Protein AF-W9VDK2-F1 (afdb_monomer_lite)

Foldseek 3Di:
DDPPDDQQQCCDPPPQQAHHHPDPLPPPCQAAPSVRRHGHPPARARVVQFLQADSVNAGHDFFCFSAPAPAPQFHTFTGRNPDSHTDDGDGHDFQPDRDPQFTHDPSDGHHDPPCPPNVPPDD

InterPro domains:
  IPR001762 Disintegrin domain [PF00200] (14-89)
  IPR001762 Disintegrin domain [PS50214] (5-94)
  IPR001762 Disintegrin domain [SM00050] (13-92)
  IPR036436 Disintegrin domain superfamily [G3DSA:4.10.70.10] (5-90)
  IPR036436 Disintegrin domain superfamily [SSF57552] (14-90)

Sequence (123 aa):
MTINGKQCGNGIVEGEDCDFGVSESCAGNSCCNPTTCKFNSGAVCDPSNEACCTSTYQLASTGTVCRASTGQCDPADTCSGTNGTCPTDTTAPDGIDCGSGLECASSQCKILTGHKSYHAAQT

Organism: NCBI:txid1182543

Structure (mmCIF, N/CA/C/O backbone):
data_AF-W9VDK2-F1
#
_entry.id   AF-W9VDK2-F1
#
loop_
_atom_site.group_PDB
_atom_site.id
_atom_site.type_symbol
_atom_site.label_atom_id
_atom_site.label_alt_id
_atom_site.label_comp_id
_atom_site.label_asym_id
_atom_site.label_entity_id
_atom_site.label_seq_id
_atom_site.pdbx_PDB_ins_code
_atom_site.Cartn_x
_atom_site.Cartn_y
_atom_site.Cartn_z
_atom_site.occupancy
_atom_site.B_iso_or_equiv
_atom_site.auth_seq_id
_atom_site.auth_comp_id
_atom_site.auth_asym_id
_atom_site.auth_atom_id
_atom_site.pdbx_PDB_model_num
ATOM 1 N N . MET A 1 1 ? -12.243 13.370 -30.601 1.00 43.44 1 MET A N 1
ATOM 2 C CA . MET A 1 1 ? -10.995 12.622 -30.354 1.00 43.44 1 MET A CA 1
ATOM 3 C C . MET A 1 1 ? -11.366 11.420 -29.512 1.00 43.44 1 MET A C 1
ATOM 5 O O . MET A 1 1 ? -12.062 11.577 -28.519 1.00 43.44 1 MET A O 1
ATOM 9 N N . THR A 1 2 ? -11.065 10.232 -30.011 1.00 39.00 2 THR A N 1
ATOM 10 C CA . THR A 1 2 ? -11.475 8.936 -29.466 1.00 39.00 2 THR A CA 1
ATOM 11 C C . THR A 1 2 ? -10.696 8.644 -28.182 1.00 39.00 2 THR A C 1
ATOM 13 O O . THR A 1 2 ? -9.535 8.266 -28.249 1.00 39.00 2 THR A O 1
ATOM 16 N N . ILE A 1 3 ? -11.324 8.803 -27.017 1.00 55.31 3 ILE A N 1
ATOM 17 C CA . ILE A 1 3 ? -10.818 8.315 -25.717 1.00 55.31 3 ILE A CA 1
ATOM 18 C C . ILE A 1 3 ? -11.114 6.812 -25.582 1.00 55.31 3 ILE A C 1
ATOM 20 O O . ILE A 1 3 ? -11.894 6.388 -24.739 1.00 55.31 3 ILE A O 1
ATOM 24 N N . ASN A 1 4 ? -10.582 6.011 -26.508 1.00 57.59 4 ASN A N 1
ATOM 25 C CA . ASN A 1 4 ? -10.783 4.557 -26.563 1.00 57.59 4 ASN A CA 1
ATOM 26 C C . ASN A 1 4 ? -9.469 3.845 -26.925 1.00 57.59 4 ASN A C 1
ATOM 28 O O . ASN A 1 4 ? -9.359 3.189 -27.960 1.00 57.59 4 ASN A O 1
ATOM 32 N N . GLY A 1 5 ? -8.449 4.007 -26.087 1.00 60.28 5 GLY A N 1
ATOM 33 C CA . GLY A 1 5 ? -7.203 3.248 -26.169 1.00 60.28 5 GLY A CA 1
ATOM 34 C C . GLY A 1 5 ? -6.337 3.533 -24.950 1.00 60.28 5 GLY A C 1
ATOM 35 O O . GLY A 1 5 ? -6.269 4.686 -24.545 1.00 60.28 5 GLY A O 1
ATOM 36 N N . LYS A 1 6 ? -5.717 2.496 -24.371 1.00 72.81 6 LYS A N 1
ATOM 37 C CA . LYS A 1 6 ? -4.708 2.638 -23.307 1.00 72.81 6 LYS A CA 1
ATOM 38 C C . LYS A 1 6 ? -3.614 3.589 -23.803 1.00 72.81 6 LYS A C 1
ATOM 40 O O . LYS A 1 6 ? -3.116 3.375 -24.915 1.00 72.81 6 LYS A O 1
ATOM 45 N N . GLN A 1 7 ? -3.312 4.653 -23.061 1.00 81.75 7 GLN A N 1
ATOM 46 C CA . GLN A 1 7 ? -2.369 5.683 -23.506 1.00 81.75 7 GLN A CA 1
ATOM 47 C C . GLN A 1 7 ? -1.081 5.663 -22.688 1.00 81.75 7 GLN A C 1
ATOM 49 O O . GLN A 1 7 ? -0.929 6.472 -21.783 1.00 81.75 7 GLN A O 1
ATOM 54 N N . CYS A 1 8 ? -0.123 4.847 -23.124 1.00 80.62 8 CYS A N 1
ATOM 55 C CA . CYS A 1 8 ? 1.202 4.807 -22.524 1.00 80.62 8 CYS A CA 1
ATOM 56 C C . CYS A 1 8 ? 1.886 6.184 -22.453 1.00 80.62 8 CYS A C 1
ATOM 58 O O . CYS A 1 8 ? 2.038 6.873 -23.472 1.00 80.62 8 CYS A O 1
ATOM 60 N N . GLY A 1 9 ? 2.360 6.544 -21.263 1.00 77.69 9 GLY A N 1
ATOM 61 C CA . GLY A 1 9 ? 3.088 7.775 -20.970 1.00 77.69 9 GLY A CA 1
ATOM 62 C C . GLY A 1 9 ? 2.200 8.913 -20.466 1.00 77.69 9 GLY A C 1
ATOM 63 O O . GLY A 1 9 ? 2.653 10.063 -20.455 1.00 77.69 9 GLY A O 1
ATOM 64 N N . ASN A 1 10 ? 0.956 8.633 -20.063 1.00 79.56 10 ASN A N 1
ATOM 65 C CA . ASN A 1 10 ? 0.050 9.619 -19.462 1.00 79.56 10 ASN A CA 1
ATOM 66 C C . ASN A 1 10 ? 0.067 9.599 -17.919 1.00 79.56 10 ASN A C 1
ATOM 68 O O . ASN A 1 10 ? -0.537 10.478 -17.300 1.00 79.56 10 ASN A O 1
ATOM 72 N N . GLY A 1 11 ? 0.776 8.646 -17.306 1.00 78.19 11 GLY A N 1
ATOM 73 C CA . GLY A 1 11 ? 0.854 8.475 -15.855 1.00 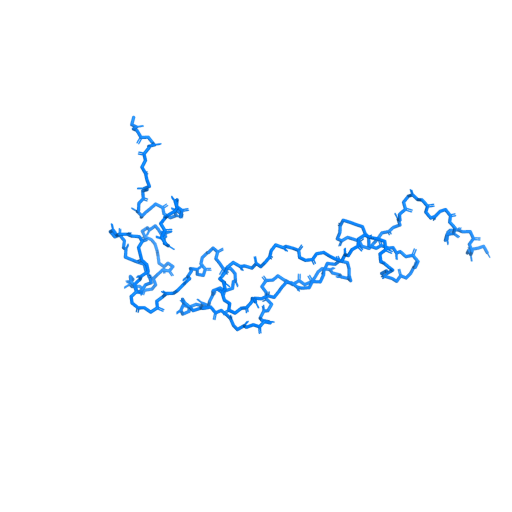78.19 11 GLY A CA 1
ATOM 74 C C . GLY A 1 11 ? -0.308 7.693 -15.238 1.00 78.19 11 GLY A C 1
ATOM 75 O O . GLY A 1 11 ? -0.517 7.787 -14.028 1.00 78.19 11 GLY A O 1
ATOM 76 N N . ILE A 1 12 ? -1.106 6.980 -16.038 1.00 77.69 12 ILE A N 1
ATOM 77 C CA . ILE A 1 12 ? -2.289 6.240 -15.589 1.00 77.69 12 ILE A CA 1
ATOM 78 C C . ILE A 1 12 ? -2.187 4.787 -16.056 1.00 77.69 12 ILE A C 1
ATOM 80 O O . ILE A 1 12 ? -2.201 4.490 -17.244 1.00 77.69 12 ILE A O 1
ATOM 84 N N . VAL A 1 13 ? -2.172 3.845 -15.109 1.00 81.50 13 VAL A N 1
ATOM 85 C CA . VAL A 1 13 ? -2.148 2.412 -15.430 1.00 81.50 13 VAL A CA 1
ATOM 86 C C . VAL A 1 13 ? -3.545 1.936 -15.844 1.00 81.50 13 VAL A C 1
ATOM 88 O O . VAL A 1 13 ? -4.377 1.559 -15.020 1.00 81.50 13 VAL A O 1
ATOM 91 N N . GLU A 1 14 ? -3.808 1.912 -17.150 1.00 83.94 14 GLU A N 1
ATOM 92 C CA . GLU A 1 14 ? -5.105 1.533 -17.743 1.00 83.94 14 GLU A CA 1
ATOM 93 C C . GLU A 1 14 ? -5.121 0.055 -18.189 1.00 83.94 14 GLU A C 1
ATOM 95 O O . GLU A 1 14 ? -5.705 -0.330 -19.205 1.00 83.94 14 GLU A O 1
ATOM 100 N N . GLY A 1 15 ? -4.436 -0.803 -17.427 1.00 80.06 15 GLY A N 1
ATOM 101 C CA . GLY A 1 15 ? -4.166 -2.210 -17.744 1.00 80.06 15 GLY A CA 1
ATOM 102 C C . GLY A 1 15 ? -2.875 -2.431 -18.539 1.00 80.06 15 GLY A C 1
ATOM 103 O O . GLY A 1 15 ? -2.742 -3.453 -19.216 1.00 80.06 15 GLY A O 1
ATOM 104 N N . GLU A 1 16 ? -1.993 -1.444 -18.546 1.00 83.94 16 GLU A N 1
ATOM 105 C CA . GLU A 1 16 ? -0.565 -1.618 -18.806 1.00 83.94 16 GLU A CA 1
ATOM 106 C C . GLU A 1 16 ? 0.116 -2.175 -17.544 1.00 83.94 16 GLU A C 1
ATOM 108 O O . GLU A 1 16 ? -0.544 -2.309 -16.514 1.00 83.94 16 GLU A O 1
ATOM 113 N N . ASP A 1 17 ? 1.399 -2.536 -17.604 1.00 82.44 17 ASP A N 1
ATOM 114 C CA . ASP A 1 17 ? 2.087 -3.028 -16.396 1.00 82.44 17 ASP A CA 1
ATOM 115 C C . ASP A 1 17 ? 2.579 -1.850 -15.540 1.00 82.44 17 ASP A C 1
ATOM 117 O O . ASP A 1 17 ? 2.671 -1.959 -14.324 1.00 82.44 17 ASP A O 1
ATOM 121 N N . CYS A 1 18 ? 2.875 -0.718 -16.182 1.00 79.50 18 CYS A N 1
ATOM 122 C CA . CYS A 1 18 ? 3.321 0.518 -15.556 1.00 79.50 18 CYS A CA 1
ATOM 123 C C . CYS A 1 18 ? 3.065 1.702 -16.492 1.00 79.50 18 CYS A C 1
ATOM 125 O O . CYS A 1 18 ? 3.191 1.545 -17.701 1.00 79.50 18 CYS A O 1
ATOM 127 N N . ASP A 1 19 ? 2.781 2.885 -15.950 1.00 79.12 19 ASP A N 1
ATOM 128 C CA . ASP A 1 19 ? 2.747 4.138 -16.709 1.00 79.12 19 ASP A CA 1
ATOM 129 C C . ASP A 1 19 ? 3.108 5.295 -15.770 1.00 79.12 19 ASP A C 1
ATOM 131 O O . ASP A 1 19 ? 2.331 5.677 -14.899 1.00 79.12 19 ASP A O 1
ATOM 135 N N . PHE A 1 20 ? 4.318 5.832 -15.932 1.00 70.81 20 PHE A N 1
ATOM 136 C CA . PHE A 1 20 ? 4.899 6.851 -15.051 1.00 70.81 20 PHE A CA 1
ATOM 137 C C . PHE A 1 20 ? 4.753 8.284 -15.591 1.00 70.81 20 PHE A C 1
ATOM 139 O O . PHE A 1 20 ? 5.269 9.235 -14.996 1.00 70.81 20 PHE A O 1
ATOM 146 N N . GLY A 1 21 ? 4.077 8.470 -16.727 1.00 67.00 21 GLY A N 1
ATOM 147 C CA . GLY A 1 21 ? 4.084 9.756 -17.416 1.00 67.00 21 GLY A CA 1
ATOM 148 C C . GLY A 1 21 ? 5.481 10.133 -17.939 1.00 67.00 21 GLY A C 1
ATOM 149 O O . GLY A 1 21 ? 6.387 9.305 -18.030 1.00 67.00 21 GLY A O 1
ATOM 150 N N . VAL A 1 22 ? 5.684 11.412 -18.272 1.00 54.75 22 VAL A N 1
ATOM 151 C CA . VAL A 1 22 ? 6.978 11.959 -18.745 1.00 54.75 22 VAL A CA 1
ATOM 152 C C . VAL A 1 22 ? 7.948 12.360 -17.617 1.00 54.75 22 VAL A C 1
ATOM 154 O O . VAL A 1 22 ? 8.911 13.078 -17.884 1.00 54.75 22 VAL A O 1
ATOM 157 N N . SER A 1 23 ? 7.714 11.958 -16.362 1.00 53.38 23 SER A N 1
ATOM 158 C CA . SER A 1 23 ? 8.407 12.531 -15.191 1.00 53.38 23 SER A CA 1
ATOM 159 C C . SER A 1 23 ? 9.178 11.540 -14.309 1.00 53.38 23 SER A C 1
ATOM 161 O O . SER A 1 23 ? 8.889 10.349 -14.253 1.00 53.38 23 SER A O 1
ATOM 163 N N . GLU A 1 24 ? 10.168 12.103 -13.607 1.00 51.50 24 GLU A N 1
ATOM 164 C CA . GLU A 1 24 ? 11.272 11.542 -12.808 1.00 51.50 24 GLU A CA 1
ATOM 165 C C . GLU A 1 24 ? 11.046 10.372 -11.826 1.00 51.50 24 GLU A C 1
ATOM 167 O O . GLU A 1 24 ? 12.033 9.907 -11.250 1.00 51.50 24 GLU A O 1
ATOM 172 N N . SER A 1 25 ? 9.841 9.845 -11.600 1.00 55.5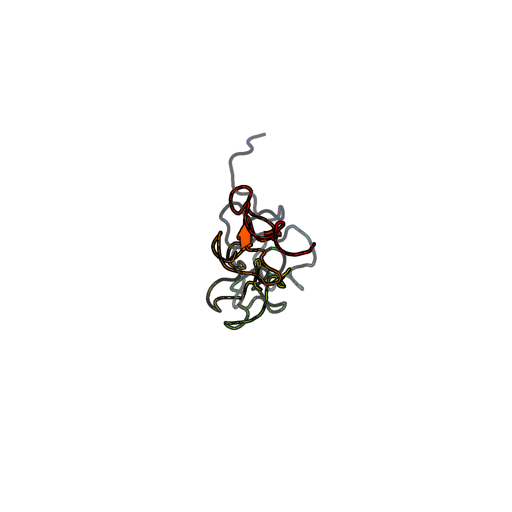9 25 SER A N 1
ATOM 173 C CA . SER A 1 25 ? 9.635 8.726 -10.650 1.00 55.59 25 SER A CA 1
ATOM 174 C C . SER A 1 25 ? 10.309 7.421 -11.103 1.00 55.59 25 SER A C 1
ATOM 176 O O . SER A 1 25 ? 10.546 6.505 -10.311 1.00 55.59 25 SER A O 1
ATOM 178 N N . CYS A 1 26 ? 10.713 7.376 -12.369 1.00 61.91 26 CYS A N 1
ATOM 179 C CA . CYS A 1 26 ? 11.550 6.350 -12.953 1.00 61.91 26 CYS A CA 1
ATOM 180 C C . CYS A 1 26 ? 12.958 6.922 -13.185 1.00 61.91 26 CYS A C 1
ATOM 182 O O . CYS A 1 26 ? 13.210 7.500 -14.244 1.00 61.91 26 CYS A O 1
ATOM 184 N N . ALA A 1 27 ? 13.872 6.804 -12.213 1.00 56.34 27 ALA A N 1
ATOM 185 C CA . ALA A 1 27 ? 15.227 7.355 -12.327 1.00 56.34 27 ALA A CA 1
ATOM 186 C C . ALA A 1 27 ? 15.914 6.838 -13.612 1.00 56.34 27 ALA A C 1
ATOM 188 O O . ALA A 1 27 ? 16.377 5.697 -13.695 1.00 56.34 27 ALA A O 1
ATOM 189 N N . GLY A 1 28 ? 15.914 7.675 -14.653 1.00 58.22 28 GLY A N 1
ATOM 190 C CA . GLY A 1 28 ? 16.542 7.395 -15.940 1.00 58.22 28 GLY A CA 1
ATOM 191 C C . GLY A 1 28 ? 15.913 6.278 -16.777 1.00 58.22 28 GLY A C 1
ATOM 192 O O . GLY A 1 28 ? 16.667 5.598 -17.464 1.00 58.22 28 GLY A O 1
ATOM 193 N N . ASN A 1 29 ? 14.583 6.083 -16.769 1.00 58.97 29 ASN A N 1
ATOM 194 C CA . ASN A 1 29 ? 13.922 5.105 -17.658 1.00 58.97 29 ASN A CA 1
ATOM 195 C C . ASN A 1 29 ? 14.306 3.638 -17.336 1.00 58.97 29 ASN A C 1
ATOM 197 O O . ASN A 1 29 ? 14.354 2.778 -18.206 1.00 58.97 29 ASN A O 1
ATOM 201 N N . SER A 1 30 ? 14.618 3.333 -16.071 1.00 72.19 30 SER A N 1
ATOM 202 C CA . SER A 1 30 ? 15.090 1.999 -15.649 1.00 72.19 30 SER A CA 1
ATOM 203 C C . SER A 1 30 ? 13.975 1.060 -15.174 1.00 72.19 30 SER A C 1
ATOM 205 O O . SER A 1 30 ? 14.216 -0.129 -15.003 1.00 72.19 30 SER A O 1
ATOM 207 N N . CYS A 1 31 ? 12.763 1.576 -14.963 1.00 78.38 31 CYS A N 1
ATOM 208 C CA . CYS A 1 31 ? 11.643 0.851 -14.355 1.00 78.38 31 CYS A CA 1
ATOM 209 C C . CYS A 1 31 ? 10.508 0.534 -15.331 1.00 78.38 31 CYS A C 1
ATOM 211 O O . CYS A 1 31 ? 9.954 -0.553 -15.261 1.00 78.38 31 CYS A O 1
ATOM 213 N N . CYS A 1 32 ? 10.189 1.433 -16.261 1.00 81.00 32 CYS A N 1
ATOM 214 C CA . CYS A 1 32 ? 9.065 1.301 -17.173 1.00 81.00 32 CYS A CA 1
ATOM 215 C C . CYS A 1 32 ? 9.462 1.788 -18.559 1.00 81.00 32 CYS A C 1
ATOM 217 O O . CYS A 1 32 ? 9.996 2.886 -18.699 1.00 81.00 32 CYS A O 1
ATOM 219 N N . ASN A 1 33 ? 9.209 0.979 -19.581 1.00 80.38 33 ASN A N 1
ATOM 220 C CA . ASN A 1 33 ? 9.449 1.351 -20.962 1.00 80.38 33 ASN A CA 1
ATOM 221 C C . ASN A 1 33 ? 8.376 2.358 -21.421 1.00 80.38 33 ASN A C 1
ATOM 223 O O . ASN A 1 33 ? 7.215 1.970 -21.535 1.00 80.38 33 ASN A O 1
ATOM 227 N N . PRO A 1 34 ? 8.730 3.605 -21.776 1.00 75.75 34 PRO A N 1
ATOM 228 C CA . PRO A 1 34 ? 7.772 4.669 -22.083 1.00 75.75 34 PRO A CA 1
ATOM 229 C C . PRO A 1 34 ? 7.085 4.497 -23.442 1.00 75.75 34 PRO A C 1
ATOM 231 O O . PRO A 1 34 ? 6.245 5.304 -23.815 1.00 75.75 34 PRO A O 1
ATOM 234 N N . THR A 1 35 ? 7.485 3.500 -24.234 1.00 77.81 35 THR A N 1
ATOM 235 C CA . THR A 1 35 ? 6.844 3.170 -25.514 1.00 77.81 35 THR A CA 1
ATOM 236 C C . THR A 1 35 ? 5.886 1.991 -25.381 1.00 77.81 35 THR A C 1
ATOM 238 O O . THR A 1 35 ? 4.920 1.908 -26.134 1.00 77.81 35 THR A O 1
ATOM 241 N N . THR A 1 36 ? 6.153 1.060 -24.461 1.00 82.12 36 THR A N 1
ATOM 242 C CA . THR A 1 36 ? 5.360 -0.174 -24.324 1.00 82.12 36 THR A CA 1
ATOM 243 C C . THR A 1 36 ? 4.596 -0.279 -23.010 1.00 82.12 36 THR A C 1
ATOM 245 O O . THR A 1 36 ? 3.803 -1.206 -22.875 1.00 82.12 36 THR A O 1
ATOM 248 N N . CYS A 1 37 ? 4.873 0.594 -22.039 1.00 82.44 37 CYS A N 1
ATOM 249 C CA . CYS A 1 37 ? 4.303 0.577 -20.691 1.00 82.44 37 CYS A CA 1
ATOM 250 C C . CYS A 1 37 ? 4.399 -0.809 -20.033 1.00 82.44 37 CYS A C 1
ATOM 252 O O . CYS A 1 37 ? 3.459 -1.399 -19.494 1.00 82.44 37 CYS A O 1
ATOM 254 N N . LYS A 1 38 ? 5.613 -1.356 -20.170 1.00 85.00 38 LYS A N 1
ATOM 255 C CA . LYS A 1 38 ? 6.071 -2.625 -19.608 1.00 85.00 38 LYS A CA 1
ATOM 256 C C . LYS A 1 38 ? 7.220 -2.358 -18.662 1.00 85.00 38 LYS A C 1
ATOM 258 O O . LYS A 1 38 ? 8.055 -1.503 -18.960 1.00 85.00 38 LYS A O 1
ATOM 263 N N . PHE A 1 39 ? 7.292 -3.115 -17.573 1.00 85.88 39 PHE A N 1
ATOM 264 C CA . PHE A 1 39 ? 8.430 -3.025 -16.673 1.00 85.88 39 PHE A CA 1
ATOM 265 C C . PHE A 1 39 ? 9.738 -3.304 -17.428 1.00 85.88 39 PHE A C 1
ATOM 267 O O . PHE A 1 39 ? 9.835 -4.242 -18.224 1.00 85.88 39 PHE A O 1
ATOM 274 N N . ASN A 1 40 ? 10.749 -2.472 -17.194 1.00 82.56 40 ASN A N 1
ATOM 275 C CA . ASN A 1 40 ? 12.103 -2.707 -17.684 1.00 82.56 40 ASN A CA 1
ATOM 276 C C . ASN A 1 40 ? 12.779 -3.813 -16.860 1.00 82.56 40 ASN A C 1
ATOM 278 O O . ASN A 1 40 ? 12.335 -4.160 -15.766 1.00 82.56 40 ASN A O 1
ATOM 282 N N . SER A 1 41 ? 13.851 -4.398 -17.407 1.00 79.12 41 SER A N 1
ATOM 283 C CA . SER A 1 41 ? 14.439 -5.643 -16.897 1.00 79.12 41 SER A CA 1
ATOM 284 C C . SER A 1 41 ? 14.835 -5.555 -15.419 1.00 79.12 41 SER A C 1
ATOM 286 O O . SER A 1 41 ? 15.870 -4.986 -15.078 1.00 79.12 41 SER A O 1
ATOM 288 N N . GLY A 1 42 ? 14.026 -6.184 -14.564 1.00 80.25 42 GLY A N 1
ATOM 289 C CA . GLY A 1 42 ? 14.233 -6.292 -13.122 1.00 80.25 42 GLY A CA 1
ATOM 290 C C . GLY A 1 42 ? 13.143 -5.628 -12.285 1.00 80.25 42 GLY A C 1
ATOM 291 O O . GLY A 1 42 ? 12.939 -6.065 -11.161 1.00 80.25 42 GLY A O 1
ATOM 292 N N . ALA A 1 43 ? 12.415 -4.638 -12.808 1.00 86.25 43 ALA A N 1
ATOM 293 C CA . ALA A 1 43 ? 11.299 -4.025 -12.090 1.00 86.25 43 ALA A CA 1
ATOM 294 C C . ALA A 1 43 ? 10.088 -4.972 -12.038 1.00 86.25 43 ALA A C 1
ATOM 296 O O . ALA A 1 43 ? 9.784 -5.656 -13.016 1.00 86.25 43 ALA A O 1
ATOM 297 N N . VAL A 1 44 ? 9.412 -5.014 -10.890 1.00 88.62 44 VAL A N 1
ATOM 298 C CA . VAL A 1 44 ? 8.230 -5.868 -10.664 1.00 88.62 44 VAL A CA 1
ATOM 299 C C . VAL A 1 44 ? 7.015 -5.103 -10.134 1.00 88.62 44 VAL A C 1
ATOM 301 O O . VAL A 1 44 ? 5.943 -5.689 -10.035 1.00 88.62 44 VAL A O 1
ATOM 304 N N . CYS A 1 45 ? 7.188 -3.831 -9.766 1.00 87.94 45 CYS A N 1
ATOM 305 C CA . CYS A 1 45 ? 6.158 -2.976 -9.179 1.00 87.94 45 CYS A CA 1
ATOM 306 C C . CYS A 1 45 ? 6.492 -1.485 -9.358 1.00 87.94 45 CYS A C 1
ATOM 308 O O . CYS A 1 45 ? 7.634 -1.135 -9.692 1.00 87.94 45 CYS A O 1
ATOM 310 N N . ASP A 1 46 ? 5.518 -0.612 -9.085 1.00 82.50 46 ASP A N 1
ATOM 311 C CA . ASP A 1 46 ? 5.650 0.849 -9.158 1.00 82.50 46 ASP A CA 1
ATOM 312 C C . ASP A 1 46 ? 5.486 1.555 -7.786 1.00 82.50 46 ASP A C 1
ATOM 314 O O . ASP A 1 46 ? 4.376 1.688 -7.279 1.00 82.50 46 ASP A O 1
ATOM 318 N N . PRO A 1 47 ? 6.548 2.133 -7.186 1.00 83.06 47 PRO A N 1
ATOM 319 C CA . PRO A 1 47 ? 6.451 2.809 -5.884 1.00 83.06 47 PRO A CA 1
ATOM 320 C C . PRO A 1 47 ? 5.602 4.094 -5.879 1.00 83.06 47 PRO A C 1
ATOM 322 O O . PRO A 1 47 ? 5.346 4.644 -4.808 1.00 83.06 47 PRO A O 1
ATOM 325 N N . SER A 1 48 ? 5.169 4.596 -7.037 1.00 77.56 48 SER A N 1
ATOM 326 C CA . SER A 1 48 ? 4.328 5.796 -7.160 1.00 77.56 48 SER A CA 1
ATOM 327 C C . SER A 1 48 ? 2.867 5.529 -6.793 1.00 77.56 48 SER A C 1
ATOM 329 O O . SER A 1 48 ? 2.167 6.450 -6.372 1.00 77.56 48 SER A O 1
ATOM 331 N N . ASN A 1 49 ? 2.397 4.289 -6.951 1.00 78.94 49 ASN A N 1
ATOM 332 C CA . ASN A 1 49 ? 1.012 3.885 -6.679 1.00 78.94 49 ASN A CA 1
ATOM 333 C C . ASN A 1 49 ? 0.903 2.595 -5.839 1.00 78.94 49 ASN A C 1
ATOM 335 O O . ASN A 1 49 ? -0.169 2.297 -5.311 1.00 78.94 49 ASN A O 1
ATOM 339 N N . GLU A 1 50 ? 2.002 1.866 -5.645 1.00 88.62 50 GLU A N 1
ATOM 340 C CA . GLU A 1 50 ? 2.065 0.625 -4.880 1.00 88.62 50 GLU A CA 1
ATOM 341 C C . GLU A 1 50 ? 2.852 0.823 -3.575 1.00 88.62 50 GLU A C 1
ATOM 343 O O . GLU A 1 50 ? 4.081 0.839 -3.549 1.00 88.62 50 GLU A O 1
ATOM 348 N N . ALA A 1 51 ? 2.142 0.934 -2.446 1.00 92.94 51 ALA A N 1
ATOM 349 C CA . ALA A 1 51 ? 2.755 1.163 -1.129 1.00 92.94 51 ALA A CA 1
ATOM 350 C C . ALA A 1 51 ? 3.641 0.001 -0.620 1.00 92.94 51 ALA A C 1
ATOM 352 O O . ALA A 1 51 ? 4.428 0.188 0.305 1.00 92.94 51 ALA A O 1
ATOM 353 N N . CYS A 1 52 ? 3.528 -1.191 -1.211 1.00 96.00 52 CYS A N 1
ATOM 354 C CA . CYS A 1 52 ? 4.413 -2.333 -0.971 1.00 96.00 52 CYS A CA 1
ATOM 355 C C . CYS A 1 52 ? 5.500 -2.487 -2.041 1.00 96.00 52 CYS A C 1
ATOM 357 O O . CYS A 1 52 ? 6.139 -3.537 -2.109 1.00 96.00 52 CYS A O 1
ATOM 359 N N . CYS A 1 53 ? 5.737 -1.461 -2.856 1.00 92.69 53 CYS A N 1
ATOM 360 C CA . CYS A 1 53 ? 6.874 -1.403 -3.757 1.00 92.69 53 CYS A CA 1
ATOM 361 C C . CYS A 1 53 ? 7.994 -0.538 -3.168 1.00 92.69 53 CYS A C 1
ATOM 363 O O . CYS A 1 53 ? 7.774 0.566 -2.669 1.00 92.69 53 CYS A O 1
ATOM 365 N N . THR A 1 54 ? 9.225 -1.040 -3.207 1.00 90.56 54 THR A N 1
ATOM 366 C CA . THR A 1 54 ? 10.398 -0.297 -2.746 1.00 90.56 54 THR A CA 1
ATOM 367 C C . THR A 1 54 ? 10.850 0.722 -3.793 1.00 90.56 54 THR A C 1
ATOM 369 O O . THR A 1 54 ? 10.541 0.618 -4.980 1.00 90.56 54 THR A O 1
ATOM 372 N N . SER A 1 55 ? 11.695 1.672 -3.384 1.00 85.75 55 SER A N 1
ATOM 373 C CA . SER A 1 55 ? 12.327 2.634 -4.301 1.00 85.75 55 SER A CA 1
ATOM 374 C C . SER A 1 55 ? 13.242 1.994 -5.356 1.00 85.75 55 SER A C 1
ATOM 376 O O . SER A 1 55 ? 13.699 2.681 -6.265 1.00 85.75 55 SER A O 1
ATOM 378 N N . THR A 1 56 ? 13.515 0.689 -5.254 1.00 85.44 56 THR A N 1
ATOM 379 C CA . THR A 1 56 ? 14.273 -0.092 -6.241 1.00 85.44 56 THR A CA 1
ATOM 380 C C . THR A 1 56 ? 13.370 -0.954 -7.131 1.00 85.44 56 THR A C 1
ATOM 382 O O . THR A 1 56 ? 13.855 -1.906 -7.743 1.00 85.44 56 THR A O 1
ATOM 385 N N . TYR A 1 57 ? 12.067 -0.656 -7.187 1.00 85.75 57 TYR A N 1
ATOM 386 C CA . TYR A 1 57 ? 11.074 -1.350 -8.019 1.00 85.75 57 TYR A CA 1
ATOM 387 C C . TYR A 1 57 ? 10.946 -2.849 -7.701 1.00 85.75 57 TYR A C 1
ATOM 389 O O . TYR A 1 57 ? 10.697 -3.659 -8.595 1.00 85.75 57 TYR A O 1
ATOM 397 N N . GLN A 1 58 ? 11.173 -3.218 -6.432 1.00 91.62 58 GLN A N 1
ATOM 398 C CA . GLN A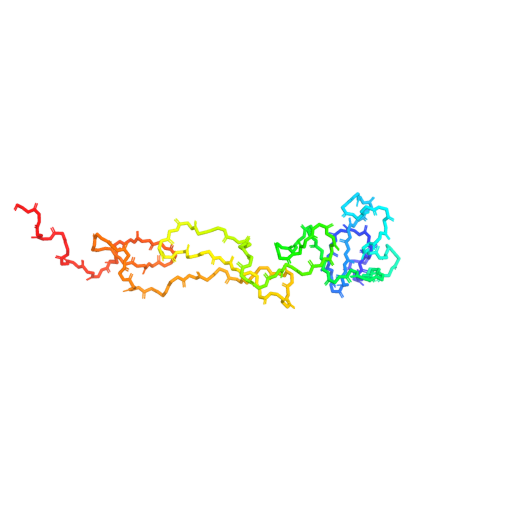 1 58 ? 11.015 -4.576 -5.905 1.00 91.62 58 GLN A CA 1
ATOM 399 C C . GLN A 1 58 ? 9.883 -4.634 -4.885 1.00 91.62 58 GLN A C 1
ATOM 401 O O . GLN A 1 58 ? 9.606 -3.653 -4.200 1.00 91.62 58 GLN A O 1
ATOM 406 N N . LEU A 1 59 ? 9.276 -5.808 -4.732 1.00 94.94 59 LEU A N 1
ATOM 407 C CA . LEU A 1 59 ? 8.296 -6.035 -3.677 1.00 94.94 59 LEU A CA 1
ATOM 408 C C . LEU A 1 59 ? 8.953 -5.928 -2.298 1.00 94.94 59 LEU A C 1
ATOM 410 O O . LEU A 1 59 ? 10.005 -6.520 -2.042 1.00 94.94 59 LEU A O 1
ATOM 414 N N . ALA A 1 60 ? 8.313 -5.185 -1.400 1.00 96.56 60 ALA A N 1
ATOM 415 C CA . ALA A 1 60 ? 8.677 -5.149 0.006 1.00 96.56 60 ALA A CA 1
ATOM 416 C C . ALA A 1 60 ? 8.517 -6.542 0.634 1.00 96.56 60 ALA A C 1
ATOM 418 O O . ALA A 1 60 ? 7.668 -7.329 0.224 1.00 96.56 60 ALA A O 1
ATOM 419 N N . SER A 1 61 ? 9.322 -6.853 1.650 1.00 97.31 61 SER A N 1
ATOM 420 C CA . SER A 1 61 ? 9.252 -8.135 2.356 1.00 97.31 61 SER A CA 1
ATOM 421 C C . SER A 1 61 ? 7.894 -8.364 3.028 1.00 97.31 61 SER A C 1
ATOM 423 O O . SER A 1 61 ? 7.226 -7.418 3.450 1.00 97.31 61 SER A O 1
ATOM 425 N N . THR A 1 62 ? 7.510 -9.631 3.202 1.00 96.75 62 THR A N 1
ATOM 426 C CA . THR A 1 62 ? 6.332 -9.993 3.997 1.00 96.75 62 THR A CA 1
ATOM 427 C C . THR A 1 62 ? 6.407 -9.371 5.393 1.00 96.75 62 THR A C 1
ATOM 429 O O . THR A 1 62 ? 7.429 -9.487 6.070 1.00 96.75 62 THR A O 1
ATOM 432 N N . GLY A 1 63 ? 5.330 -8.719 5.832 1.00 94.75 63 GLY A N 1
ATOM 433 C CA . GLY A 1 63 ? 5.261 -8.074 7.146 1.00 94.75 63 GLY A CA 1
ATOM 434 C C . GLY A 1 63 ? 5.727 -6.614 7.174 1.00 94.75 63 GLY A C 1
ATOM 435 O O . GLY A 1 63 ? 5.574 -5.957 8.202 1.00 94.75 63 GLY A O 1
ATOM 436 N N . THR A 1 64 ? 6.258 -6.067 6.074 1.00 96.88 64 THR A N 1
ATOM 437 C CA . THR A 1 64 ? 6.534 -4.625 5.978 1.00 96.88 64 THR A CA 1
ATOM 438 C C . THR A 1 64 ? 5.229 -3.841 6.114 1.00 96.88 64 THR A C 1
ATOM 440 O O . THR A 1 64 ? 4.281 -4.105 5.385 1.00 96.88 64 THR A O 1
ATOM 443 N N . VAL A 1 65 ? 5.166 -2.882 7.039 1.00 95.50 65 VAL A N 1
ATOM 444 C CA . VAL A 1 65 ? 3.969 -2.055 7.251 1.00 95.50 65 VAL A CA 1
ATOM 445 C C . VAL A 1 65 ? 3.788 -1.092 6.079 1.00 95.50 65 VAL A C 1
ATOM 447 O O . VAL A 1 65 ? 4.677 -0.286 5.812 1.00 95.50 65 VAL A O 1
ATOM 450 N N . CYS A 1 66 ? 2.635 -1.162 5.414 1.00 95.69 66 CYS A N 1
ATOM 451 C CA . CYS A 1 66 ? 2.261 -0.270 4.310 1.00 95.69 66 CYS A CA 1
ATOM 452 C C . CYS A 1 66 ? 1.145 0.714 4.681 1.00 95.69 66 CYS A C 1
ATOM 454 O O . CYS A 1 66 ? 1.072 1.795 4.099 1.00 95.69 66 CYS A O 1
ATOM 456 N N . ARG A 1 67 ? 0.338 0.399 5.704 1.00 94.56 67 ARG A N 1
ATOM 457 C CA . ARG A 1 67 ? -0.551 1.350 6.383 1.00 94.56 67 ARG A CA 1
ATOM 458 C C . ARG A 1 67 ? -0.386 1.195 7.889 1.00 94.56 67 ARG A C 1
ATOM 460 O O . ARG A 1 67 ? -0.496 0.093 8.420 1.00 94.56 67 ARG A O 1
ATOM 467 N N . ALA A 1 68 ? -0.085 2.291 8.577 1.00 93.12 68 ALA A N 1
ATOM 468 C CA . ALA A 1 68 ? 0.033 2.277 10.029 1.00 93.12 68 ALA A CA 1
ATOM 469 C C . ALA A 1 68 ? -1.336 2.052 10.689 1.00 93.12 68 ALA A C 1
ATOM 471 O O . ALA A 1 68 ? -2.354 2.508 10.180 1.00 93.12 68 ALA A O 1
ATOM 472 N N . SER A 1 69 ? -1.334 1.398 11.850 1.00 93.75 69 SER A N 1
ATOM 473 C CA . SER A 1 69 ? -2.534 1.234 12.674 1.00 93.75 69 SER A CA 1
ATOM 474 C C . SER A 1 69 ? -3.031 2.583 13.197 1.00 93.75 69 SER A C 1
ATOM 476 O O . SER A 1 69 ? -2.220 3.406 13.635 1.00 93.75 69 SER A O 1
ATOM 478 N N . THR A 1 70 ? -4.351 2.785 13.227 1.00 91.56 70 THR A N 1
ATOM 479 C CA . THR A 1 70 ? -4.968 3.934 13.920 1.00 91.56 70 THR A CA 1
ATOM 480 C C . THR A 1 70 ? -5.585 3.570 15.275 1.00 91.56 70 THR A C 1
ATOM 482 O O . THR A 1 70 ? -5.989 4.453 16.033 1.00 91.56 70 THR A O 1
ATOM 485 N N . GLY A 1 71 ? -5.602 2.284 15.637 1.00 90.81 71 GLY A N 1
ATOM 486 C CA . GLY A 1 71 ? -6.058 1.810 16.940 1.00 90.81 71 GLY A CA 1
ATOM 487 C C . GLY A 1 71 ? -6.299 0.304 16.970 1.00 90.81 71 GLY A C 1
ATOM 488 O O . GLY A 1 71 ? -6.088 -0.397 15.988 1.00 90.81 71 GLY A O 1
ATOM 489 N N . GLN A 1 72 ? -6.794 -0.209 18.100 1.00 91.12 72 GLN A N 1
ATOM 490 C CA . GLN A 1 72 ? -7.033 -1.649 18.266 1.00 91.12 72 GLN A CA 1
ATOM 491 C C . GLN A 1 72 ? -8.034 -2.218 17.240 1.00 91.12 72 GLN A C 1
ATOM 493 O O . GLN A 1 72 ? -7.927 -3.377 16.850 1.00 91.12 72 GLN A O 1
ATOM 498 N N . CYS A 1 73 ? -8.985 -1.397 16.787 1.00 93.62 73 CYS A N 1
ATOM 499 C CA . CYS A 1 73 ? -9.984 -1.785 15.790 1.00 93.62 73 CYS A CA 1
ATOM 500 C C . CYS A 1 73 ? -9.527 -1.605 14.338 1.00 93.62 73 CYS A C 1
ATOM 502 O O . CYS A 1 73 ? -10.229 -2.029 13.422 1.00 93.62 73 CYS A O 1
ATOM 504 N N . ASP A 1 74 ? -8.361 -0.993 14.148 1.00 93.31 74 ASP A N 1
ATOM 505 C CA . ASP A 1 74 ? -7.757 -0.684 12.859 1.00 93.31 74 ASP A CA 1
ATOM 506 C C . ASP A 1 74 ? -6.259 -1.038 12.911 1.00 93.31 74 ASP A C 1
ATOM 508 O O . ASP A 1 74 ? -5.410 -0.156 13.118 1.00 93.31 74 ASP A O 1
ATOM 512 N N . PRO A 1 75 ? -5.918 -2.340 12.879 1.00 92.00 75 PRO A N 1
ATOM 513 C CA . PRO A 1 75 ? -4.536 -2.801 12.910 1.00 92.00 75 PRO A CA 1
ATOM 514 C C . PRO A 1 75 ? -3.749 -2.345 11.673 1.00 92.00 75 PRO A C 1
ATOM 516 O O . PRO A 1 75 ? -4.294 -1.891 10.674 1.00 92.00 75 PRO A O 1
ATOM 519 N N . ALA A 1 76 ? -2.421 -2.439 11.759 1.00 93.94 76 ALA A N 1
ATOM 520 C CA . ALA A 1 76 ? -1.552 -2.065 10.651 1.00 93.94 76 ALA A CA 1
ATOM 521 C C . ALA A 1 76 ? -1.676 -3.074 9.502 1.00 93.94 76 ALA A C 1
ATOM 523 O O . ALA A 1 76 ? -1.577 -4.282 9.730 1.00 93.94 76 ALA A O 1
ATOM 524 N N . ASP A 1 77 ? -1.783 -2.577 8.270 1.00 95.25 77 ASP A N 1
ATOM 525 C CA . ASP A 1 77 ? -1.708 -3.427 7.086 1.00 95.25 77 ASP A CA 1
ATOM 526 C C . ASP A 1 77 ? -0.252 -3.694 6.731 1.00 95.25 77 ASP A C 1
ATOM 528 O O . ASP A 1 77 ? 0.611 -2.805 6.776 1.00 95.25 77 ASP A O 1
ATOM 532 N N . THR A 1 78 ? 0.018 -4.937 6.345 1.00 95.56 78 THR A N 1
ATOM 533 C CA . THR A 1 78 ? 1.365 -5.381 6.007 1.00 95.56 78 THR A CA 1
ATOM 534 C C . THR A 1 78 ? 1.429 -5.991 4.618 1.00 95.56 78 THR A C 1
ATOM 536 O O . THR A 1 78 ? 0.502 -6.649 4.147 1.00 95.56 78 THR A O 1
ATOM 539 N N . CYS A 1 79 ? 2.558 -5.771 3.956 1.00 96.44 79 CYS A N 1
ATOM 540 C CA . CYS A 1 79 ? 2.852 -6.313 2.645 1.00 96.44 79 CYS A CA 1
ATOM 541 C C . CYS A 1 79 ? 2.894 -7.839 2.687 1.00 96.44 79 CYS A C 1
ATOM 543 O O . CYS A 1 79 ? 3.457 -8.438 3.606 1.00 96.44 79 CYS A O 1
ATOM 545 N N . SER A 1 80 ? 2.346 -8.477 1.655 1.00 94.81 80 SER A N 1
ATOM 546 C CA . SER A 1 80 ? 2.364 -9.937 1.524 1.00 94.81 80 SER A CA 1
ATOM 547 C C . SER A 1 80 ? 3.732 -10.479 1.101 1.00 94.81 80 SER A C 1
ATOM 549 O O . SER A 1 80 ? 4.006 -11.664 1.284 1.00 94.81 80 SER A O 1
ATOM 551 N N . GLY A 1 81 ? 4.586 -9.635 0.513 1.00 95.00 81 GLY A N 1
ATOM 552 C CA . GLY A 1 81 ? 5.821 -10.049 -0.160 1.00 95.00 81 GLY A CA 1
ATOM 553 C C . GLY A 1 81 ? 5.629 -10.564 -1.587 1.00 95.00 81 GLY A C 1
ATOM 554 O O . GLY A 1 81 ? 6.597 -10.958 -2.226 1.00 95.00 81 GLY A O 1
ATOM 555 N N . THR A 1 82 ? 4.393 -10.583 -2.091 1.00 94.31 82 THR A N 1
ATOM 556 C CA . THR A 1 82 ? 4.043 -11.154 -3.408 1.00 94.31 82 THR A CA 1
ATOM 557 C C . THR A 1 82 ? 3.229 -10.207 -4.291 1.00 94.31 82 THR A C 1
ATOM 559 O O . THR A 1 82 ? 2.975 -10.527 -5.448 1.00 94.31 82 THR A O 1
ATOM 562 N N . ASN A 1 83 ? 2.841 -9.041 -3.769 1.00 91.31 83 ASN A N 1
ATOM 563 C CA . ASN A 1 83 ? 2.128 -7.988 -4.485 1.00 91.31 83 ASN A CA 1
ATOM 564 C C . ASN A 1 83 ? 2.583 -6.615 -3.953 1.00 91.31 83 ASN A C 1
ATOM 566 O O . ASN A 1 83 ? 2.869 -6.498 -2.758 1.00 91.31 83 ASN A O 1
ATOM 570 N N . GLY A 1 84 ? 2.692 -5.608 -4.824 1.00 91.94 84 GLY A N 1
ATOM 571 C CA . GLY A 1 84 ? 3.071 -4.249 -4.443 1.00 91.94 84 GLY A CA 1
ATOM 572 C C . GLY A 1 84 ? 1.883 -3.392 -3.992 1.00 91.94 84 GLY A C 1
ATOM 573 O O . GLY A 1 84 ? 2.068 -2.404 -3.280 1.00 91.94 84 GLY A O 1
ATOM 574 N N . THR A 1 85 ? 0.640 -3.795 -4.260 1.00 91.94 85 THR A N 1
ATOM 575 C CA . THR A 1 85 ? -0.510 -3.171 -3.595 1.00 91.94 85 THR A CA 1
ATOM 576 C C . THR A 1 85 ? -0.532 -3.550 -2.116 1.00 91.94 85 THR A C 1
ATOM 578 O O . THR A 1 85 ? -0.472 -4.734 -1.774 1.00 91.94 85 THR A O 1
ATOM 581 N N . CYS A 1 86 ? -0.686 -2.557 -1.239 1.00 93.94 86 CYS A N 1
ATOM 582 C CA . CYS A 1 86 ? -1.028 -2.812 0.158 1.00 93.94 86 CYS A CA 1
ATOM 583 C C . CYS A 1 86 ? -2.415 -3.481 0.211 1.00 93.94 86 CYS A C 1
ATOM 585 O O . CYS A 1 86 ? -3.312 -3.046 -0.520 1.00 93.94 86 CYS A O 1
ATOM 587 N N . PRO A 1 87 ?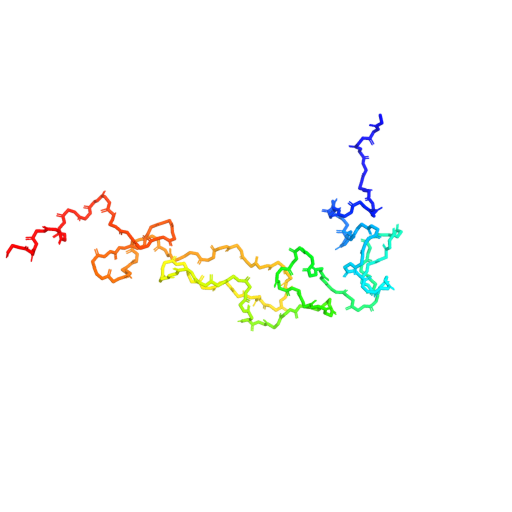 -2.606 -4.550 1.004 1.00 88.69 87 PRO A N 1
ATOM 588 C CA . PRO A 1 87 ? -3.913 -5.183 1.131 1.00 88.69 87 PRO A CA 1
ATOM 589 C C . PRO A 1 87 ? -4.967 -4.179 1.612 1.00 88.69 87 PRO A C 1
ATOM 591 O O . PRO A 1 87 ? -4.658 -3.225 2.321 1.00 88.69 87 PRO A O 1
ATOM 594 N N . THR A 1 88 ? -6.217 -4.382 1.189 1.00 78.31 88 THR A N 1
ATOM 595 C CA . THR A 1 88 ? -7.336 -3.524 1.592 1.00 78.31 88 THR A CA 1
ATOM 596 C C . THR A 1 88 ? -7.545 -3.607 3.103 1.00 78.31 88 THR A C 1
ATOM 598 O O . THR A 1 88 ? -7.616 -4.715 3.630 1.00 78.31 88 THR A O 1
ATOM 601 N N . ASP A 1 89 ? -7.645 -2.426 3.725 1.00 74.62 89 ASP A N 1
ATOM 602 C CA . ASP A 1 89 ? -7.839 -2.135 5.154 1.00 74.62 89 ASP A CA 1
ATOM 603 C C . ASP A 1 89 ? -8.315 -3.343 5.975 1.00 74.62 89 ASP A C 1
ATOM 605 O O . ASP A 1 89 ? -9.500 -3.703 5.968 1.00 74.62 89 ASP A O 1
ATOM 609 N N . THR A 1 90 ? -7.373 -4.010 6.648 1.00 80.31 90 THR A N 1
ATOM 610 C CA . THR A 1 90 ? -7.716 -5.080 7.580 1.00 80.31 90 THR A CA 1
ATOM 611 C C . THR A 1 90 ? -8.299 -4.469 8.844 1.00 80.31 90 THR A C 1
ATOM 613 O O . THR A 1 90 ? -7.590 -4.041 9.742 1.00 80.31 90 THR A O 1
ATOM 616 N N . THR A 1 91 ? -9.623 -4.454 8.938 1.00 86.81 91 THR A N 1
ATOM 617 C CA . THR A 1 91 ? -10.328 -3.972 10.128 1.00 86.81 91 THR A CA 1
ATOM 618 C C . THR A 1 91 ? -10.539 -5.112 11.116 1.00 86.81 91 THR A C 1
ATOM 620 O O . THR A 1 91 ? -10.854 -6.237 10.711 1.00 86.81 91 THR A O 1
ATOM 623 N N . ALA A 1 92 ? -10.450 -4.838 12.419 1.00 88.62 92 ALA A N 1
ATOM 624 C CA . ALA A 1 92 ? -10.903 -5.815 13.405 1.00 88.62 92 ALA A CA 1
ATOM 625 C C . ALA A 1 92 ? -12.408 -6.101 13.208 1.00 88.62 92 ALA A C 1
ATOM 627 O O . ALA A 1 92 ? -13.151 -5.181 12.855 1.00 88.62 92 ALA A O 1
ATOM 628 N N . PRO A 1 93 ? -12.881 -7.341 13.437 1.00 90.38 93 PRO A N 1
ATOM 629 C CA . PRO A 1 93 ? -14.301 -7.650 13.341 1.00 90.38 93 PRO A CA 1
ATOM 630 C C . PRO A 1 93 ? -15.144 -6.763 14.262 1.00 90.38 93 PRO A C 1
ATOM 632 O O . PRO A 1 93 ? -14.767 -6.506 15.410 1.00 90.38 93 PRO A O 1
ATOM 635 N N . ASP A 1 94 ? -16.307 -6.343 13.768 1.00 90.31 94 ASP A N 1
ATOM 636 C CA . ASP A 1 94 ? -17.281 -5.625 14.583 1.00 90.31 94 ASP A CA 1
ATOM 637 C C . ASP A 1 94 ? -17.684 -6.477 15.810 1.00 90.31 94 ASP A C 1
ATOM 639 O O . ASP A 1 94 ? -17.868 -7.693 15.707 1.00 90.31 94 ASP A O 1
ATOM 643 N N . GLY A 1 95 ? -1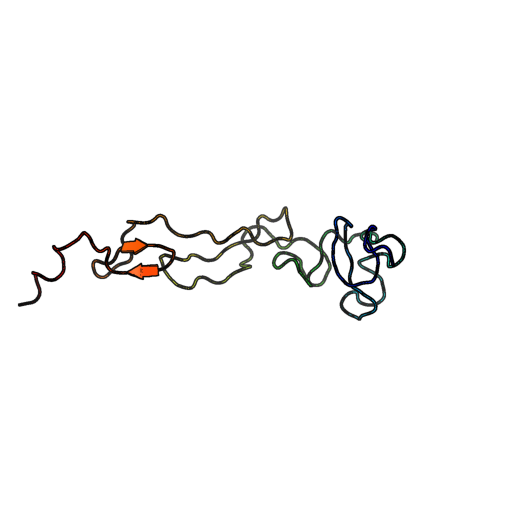7.820 -5.843 16.978 1.00 87.62 95 GLY A N 1
ATOM 644 C CA . GLY A 1 95 ? -18.187 -6.482 18.250 1.00 87.62 95 GLY A CA 1
ATOM 645 C C . GLY A 1 95 ? -17.015 -7.023 19.080 1.00 87.62 95 GLY A C 1
ATOM 646 O O . GLY A 1 95 ? -17.234 -7.566 20.160 1.00 87.62 95 GLY A O 1
ATOM 647 N N . ILE A 1 96 ? -15.770 -6.894 18.614 1.00 90.31 96 ILE A N 1
ATOM 648 C CA . ILE A 1 96 ? -14.592 -7.246 19.422 1.00 90.31 96 ILE A CA 1
ATOM 649 C C . ILE A 1 96 ? -14.333 -6.167 20.477 1.00 90.31 96 ILE A C 1
ATOM 651 O O . ILE A 1 96 ? -14.277 -4.987 20.141 1.00 90.31 96 ILE A O 1
ATOM 655 N N . ASP A 1 97 ? -14.133 -6.569 21.737 1.00 90.94 97 ASP A N 1
ATOM 656 C CA . ASP A 1 97 ? -13.751 -5.654 22.820 1.00 90.94 97 ASP A CA 1
ATOM 657 C C . ASP A 1 97 ? -12.450 -4.920 22.476 1.00 90.94 97 ASP A C 1
ATOM 659 O O . ASP A 1 97 ? -11.439 -5.535 22.121 1.00 90.94 97 ASP A O 1
ATOM 663 N N . CYS A 1 98 ? -12.490 -3.595 22.590 1.00 91.75 98 CYS A N 1
ATOM 664 C CA . CYS A 1 98 ? -11.358 -2.707 22.346 1.00 91.75 98 CYS A CA 1
ATOM 665 C C . CYS A 1 98 ? -10.933 -1.914 23.587 1.00 91.75 98 CYS A C 1
ATOM 667 O O . CYS A 1 98 ? -10.258 -0.887 23.483 1.00 91.75 98 CYS A O 1
ATOM 669 N N . GLY A 1 99 ? -11.309 -2.413 24.769 1.00 88.31 99 GLY A N 1
ATOM 670 C CA . GLY A 1 99 ? -11.034 -1.800 26.058 1.00 88.31 99 GLY A CA 1
ATOM 671 C C . GLY A 1 99 ? -12.095 -0.793 26.501 1.00 88.31 99 GLY A C 1
ATOM 672 O O . GLY A 1 99 ? -12.904 -0.288 25.726 1.00 88.31 99 GLY A O 1
ATOM 673 N N . SER A 1 100 ? -12.089 -0.486 27.801 1.00 88.06 100 SER A N 1
ATOM 674 C CA . SER A 1 100 ? -12.987 0.503 28.423 1.00 88.06 100 SER A CA 1
ATOM 675 C C . SER A 1 100 ? -14.488 0.241 28.207 1.00 88.06 100 SER A C 1
ATOM 677 O O . SER A 1 100 ? -15.286 1.175 28.261 1.00 88.06 100 SER A O 1
ATOM 679 N N . GLY A 1 101 ? -14.881 -1.021 27.985 1.00 84.06 101 GLY A N 1
ATOM 680 C CA . GLY A 1 101 ? -16.271 -1.395 27.700 1.00 84.06 101 GLY A CA 1
ATOM 681 C C . GLY A 1 101 ? -16.773 -0.919 26.334 1.00 84.06 101 GLY A C 1
ATOM 682 O O . GLY A 1 101 ? -17.980 -0.754 26.150 1.00 84.06 101 GLY A O 1
ATOM 683 N N . LEU A 1 102 ? -15.855 -0.638 25.407 1.00 89.69 102 LEU A N 1
ATOM 684 C CA . LEU A 1 102 ? -16.138 -0.300 24.019 1.00 89.69 102 LEU A CA 1
ATOM 685 C C . LEU A 1 102 ? -15.882 -1.515 23.130 1.00 89.69 102 LEU A C 1
ATOM 687 O O . LEU A 1 102 ? -15.091 -2.399 23.460 1.00 89.69 102 LEU A O 1
ATOM 691 N N . GLU A 1 103 ? -16.515 -1.519 21.965 1.00 92.50 103 GLU A N 1
ATOM 692 C CA . GLU A 1 103 ? -16.352 -2.573 20.973 1.00 92.50 103 GLU A CA 1
ATOM 693 C C . GLU A 1 103 ? -15.969 -1.961 19.627 1.00 92.50 103 GLU A C 1
ATOM 695 O O . GLU A 1 103 ? -16.278 -0.805 19.311 1.00 92.50 103 GLU A O 1
ATOM 700 N N . CYS A 1 104 ? -15.266 -2.739 18.817 1.00 93.00 104 CYS A N 1
ATOM 701 C CA . CYS A 1 104 ? -14.964 -2.351 17.458 1.00 93.00 104 CYS A CA 1
ATOM 702 C C . CYS A 1 104 ? -16.251 -2.254 16.654 1.00 93.00 104 CYS A C 1
ATOM 704 O O . CYS A 1 104 ? -17.075 -3.165 16.659 1.00 93.00 104 CYS A O 1
ATOM 706 N N . ALA A 1 105 ? -16.419 -1.150 15.940 1.00 91.75 105 ALA A N 1
ATOM 707 C CA . ALA A 1 105 ? -17.335 -1.106 14.823 1.00 91.75 105 ALA A CA 1
ATOM 708 C C . ALA A 1 105 ? -16.868 -0.132 13.757 1.00 91.75 105 ALA A C 1
ATOM 710 O O . ALA A 1 105 ? -16.568 1.033 14.049 1.00 91.75 105 ALA A O 1
ATOM 711 N N . SER A 1 106 ? -16.866 -0.593 12.508 1.00 89.75 106 SER A N 1
ATOM 712 C CA . SER A 1 106 ? -16.415 0.206 11.360 1.00 89.75 106 SER A CA 1
ATOM 713 C C . SER A 1 106 ? -15.016 0.799 11.609 1.00 89.75 106 SER A C 1
ATOM 715 O O . SER A 1 106 ? -14.838 2.017 11.570 1.00 89.75 106 SER A O 1
ATOM 717 N N . SER A 1 107 ? -14.065 -0.064 11.984 1.00 90.69 107 SER A N 1
ATOM 718 C CA . SER A 1 107 ? -12.658 0.277 12.289 1.00 90.69 107 SER A CA 1
ATOM 719 C C . SER A 1 107 ? -12.428 1.173 13.510 1.00 90.69 107 SER A C 1
ATOM 721 O O . SER A 1 107 ? -11.300 1.560 13.799 1.00 90.69 107 SER A O 1
ATOM 723 N N . GLN A 1 108 ? -13.471 1.517 14.265 1.00 91.69 108 GLN A N 1
ATOM 724 C CA . GLN A 1 108 ? -13.368 2.427 15.403 1.00 91.69 108 GLN A CA 1
ATOM 725 C C . GLN A 1 108 ? -13.779 1.748 16.697 1.00 91.69 108 GLN A C 1
ATOM 727 O O . GLN A 1 108 ? -14.766 1.019 16.741 1.00 91.69 108 GLN A O 1
ATOM 732 N N . CYS A 1 109 ? -13.049 2.054 17.765 1.00 92.44 109 CYS A N 1
ATOM 733 C CA . CYS A 1 109 ? -13.411 1.640 19.110 1.00 92.44 109 CYS A CA 1
ATOM 734 C C . CYS A 1 109 ? -14.511 2.564 19.645 1.00 92.44 109 CYS A C 1
ATOM 736 O O . CYS A 1 109 ? -14.246 3.731 19.947 1.00 92.44 109 CYS A O 1
ATOM 738 N N . LYS A 1 110 ? -15.758 2.084 19.692 1.00 89.81 110 LYS A N 1
ATOM 739 C CA . LYS A 1 110 ? -16.924 2.910 20.041 1.00 89.81 110 LYS A CA 1
ATOM 740 C C . LYS A 1 110 ? -17.975 2.132 20.823 1.00 89.81 110 LYS A C 1
ATOM 742 O O . LYS A 1 110 ? -17.943 0.913 20.927 1.00 89.81 110 LYS A O 1
ATOM 747 N N . ILE A 1 111 ? -18.931 2.857 21.397 1.00 82.31 111 ILE A N 1
ATOM 748 C CA . ILE A 1 111 ? -20.082 2.227 22.040 1.00 82.31 111 ILE A CA 1
ATOM 749 C C . ILE A 1 111 ? -21.047 1.739 20.955 1.00 82.31 111 ILE A C 1
ATOM 751 O O . ILE A 1 111 ? -21.517 2.530 20.134 1.00 82.31 111 ILE A O 1
ATOM 755 N N . LEU A 1 112 ? -21.352 0.441 20.933 1.00 71.12 112 LEU A N 1
ATOM 756 C CA . LEU A 1 112 ? -22.409 -0.072 20.069 1.00 71.12 112 LEU A CA 1
ATOM 757 C C . LEU A 1 112 ? -23.766 0.314 20.650 1.00 71.12 112 LEU A C 1
ATOM 759 O O . LEU A 1 112 ? -24.076 0.026 21.810 1.00 71.12 112 LEU A O 1
ATOM 763 N N . THR A 1 113 ? -24.593 0.968 19.835 1.00 62.66 113 THR A N 1
ATOM 764 C CA . THR A 1 113 ? -25.977 1.352 20.142 1.00 62.66 113 THR A CA 1
ATOM 765 C C . THR A 1 113 ? -26.847 0.093 20.282 1.00 62.66 113 THR A C 1
ATOM 767 O O . THR A 1 113 ? -27.624 -0.270 19.409 1.00 62.66 113 THR A O 1
ATOM 770 N N . GLY A 1 114 ? -26.671 -0.615 21.396 1.00 55.06 114 GLY A N 1
ATOM 771 C CA . GLY A 1 114 ? -27.273 -1.914 21.704 1.00 55.06 114 GLY A CA 1
ATOM 772 C C . GLY A 1 114 ? -26.839 -2.437 23.076 1.00 55.06 114 GLY A C 1
ATOM 773 O O . GLY A 1 114 ? -27.660 -2.981 23.813 1.00 55.06 114 GLY A O 1
ATOM 774 N N . HIS A 1 115 ? -25.605 -2.143 23.497 1.00 55.16 115 HIS A N 1
ATOM 775 C CA . HIS A 1 115 ? -25.109 -2.427 24.846 1.00 55.16 115 HIS A CA 1
ATOM 776 C C . HIS A 1 115 ? -25.502 -1.300 25.815 1.00 55.16 115 HIS A C 1
ATOM 778 O O . HIS A 1 115 ? -24.679 -0.521 26.289 1.00 55.16 115 HIS A O 1
ATOM 784 N N . LYS A 1 116 ? -26.797 -1.219 26.148 1.00 51.59 116 LYS A N 1
ATOM 785 C CA . LYS A 1 116 ? -27.355 -0.309 27.177 1.00 51.59 116 LYS A CA 1
ATOM 786 C C . LYS A 1 116 ? -26.790 -0.534 28.598 1.00 51.59 116 LYS A C 1
ATOM 788 O O . LYS A 1 116 ? -27.227 0.134 29.528 1.00 51.59 116 LYS A O 1
ATOM 793 N N . SER A 1 117 ? -25.847 -1.455 28.786 1.00 55.00 117 SER A N 1
ATOM 794 C CA . SER A 1 117 ? -25.465 -1.974 30.103 1.00 55.00 117 SER A CA 1
ATOM 795 C C . SER A 1 117 ? -24.234 -1.306 30.725 1.00 55.00 117 SER A C 1
ATOM 797 O O . SER A 1 117 ? -24.088 -1.365 31.941 1.00 55.00 117 SER A O 1
ATOM 799 N N . TYR A 1 118 ? -23.351 -0.661 29.948 1.00 50.22 118 TYR A N 1
ATOM 800 C CA . TYR A 1 118 ? -22.063 -0.187 30.493 1.00 50.22 118 TYR A CA 1
ATOM 801 C C . TYR A 1 118 ? -22.122 1.200 31.163 1.00 50.22 118 TYR A C 1
ATOM 803 O O . TYR A 1 118 ? -21.272 1.529 31.982 1.00 50.22 118 TYR A O 1
ATOM 811 N N . HIS A 1 119 ? -23.156 2.002 30.885 1.00 48.81 119 HIS A N 1
ATOM 812 C CA . HIS A 1 119 ? -23.349 3.324 31.508 1.00 48.81 119 HIS A CA 1
ATOM 813 C C . HIS A 1 119 ? -24.157 3.296 32.819 1.00 48.81 119 HIS A C 1
ATOM 815 O O . HIS A 1 119 ? -24.465 4.349 33.370 1.00 48.81 119 HIS A O 1
ATOM 821 N N . ALA A 1 120 ? -24.510 2.114 33.337 1.00 50.97 120 ALA A N 1
ATOM 822 C CA . ALA A 1 120 ? -25.274 1.983 34.581 1.00 50.97 120 ALA A CA 1
ATOM 823 C C . ALA A 1 120 ? -24.407 1.732 35.834 1.00 50.97 120 ALA A C 1
ATOM 825 O O . ALA A 1 120 ? -24.960 1.590 36.919 1.00 50.97 120 ALA A O 1
ATOM 826 N N . ALA A 1 121 ? -23.074 1.668 35.712 1.00 46.16 121 ALA A N 1
ATOM 827 C CA . ALA A 1 121 ? -22.186 1.237 36.802 1.00 46.16 121 ALA A CA 1
ATOM 828 C C . ALA A 1 121 ? -21.239 2.323 37.361 1.00 46.16 121 ALA A C 1
ATOM 830 O O . ALA A 1 121 ? -20.311 1.990 38.091 1.00 46.16 121 ALA A O 1
ATOM 831 N N . GLN A 1 122 ? -21.443 3.607 37.040 1.00 41.91 122 GLN A N 1
ATOM 832 C CA . GLN A 1 122 ? -20.610 4.714 37.552 1.00 41.91 122 GLN A CA 1
ATOM 833 C C . GLN A 1 122 ? -21.419 5.774 38.321 1.00 41.91 122 GLN A C 1
ATOM 835 O O . GLN A 1 122 ? -21.216 6.972 38.133 1.00 41.91 122 GLN A O 1
ATOM 840 N N . THR A 1 123 ? -22.350 5.332 39.171 1.00 39.44 123 THR A N 1
ATOM 841 C CA . THR A 1 123 ? -22.952 6.176 40.221 1.00 39.44 123 THR A CA 1
ATOM 842 C C . THR A 1 123 ? -22.175 6.063 41.518 1.00 39.44 123 THR A C 1
ATOM 844 O O . THR A 1 123 ? -21.931 4.900 41.916 1.00 39.44 123 THR A O 1
#

Secondary structure (DSSP, 8-state):
----S--TTSS--SSSS---TTSTTSTTS-SEETTTTEE-TT----TTT-TTB-TTS-BPPTT-EEE---BTTBPPEE--SS-SSPPS--PPPTT-B-STT-EEETTEEE--TT-TTGGGS--

pLDDT: mean 80.22, std 15.27, range [39.0, 97.31]

Radius of gyration: 21.57 Å; chains: 1; bounding box: 44×24×71 Å

=== Feature glossary ===
Key to the feature types in this record:

pLDDT. pLDDT is the predicted lDDT-Cα score: AlphaFold's confidence that the local environment of each residue (all inter-atomic distances within 15 Å) is correctly placed. It is a per-residue number between 0 and 100, with higher meaning more reliable.

Radius of gyration, Cα contacts, bounding box. The geometric summary reports three shape descriptors. Rg (radius of gyration) measures how spread out the Cα atoms are about their centre of mass; compact globular proteins have small Rg, elongated or unfolded ones large. Cα contacts (<8 Å, |i−j|>4) count long-range residue pairs in spatial proximity — high for tightly packed folds, near zero for rods or random coil. The bounding-box extents give the protein's footprint along x, y, z in Å.

Backbone torsions (φ/ψ). Backbone dihedral angles. Every residue except chain termini has a φ (preceding-C → N → Cα → C) and a ψ (N → Cα → C → next-N). They are reported in degrees following the IUPAC sign convention. Secondary structure is essentially a statement about which (φ, ψ) basin each residue occupies.

Contact-map, Ramachandran, and PAE plots. Plot images: a contact map (which residues are close in 3D, as an N×N binary image), a Ramachandran scatter (backbone torsion angles, revealing secondary-structure composition at a glance), and — for AlphaFold structures — a PAE heatmap (pairwise prediction confidence).

Predicted aligned error. Predicted Aligned Error (PAE) is an AlphaFold confidence matrix: entry (i, j) is the expected error in the position of residue j, in ångströms, when the prediction is superimposed on the true structure at residue i. Low PAE within a block of residues means that block is internally rigid and well-predicted; high PAE between two blocks means their relative placement is uncertain even if each block individually is confident.

Secondary structure (3-state, P-SEA). Three-state secondary structure (P-SEA) collapses the eight DSSP classes into helix (a), strand (b), and coil (c). P-SEA assigns these from Cα geometry alone — distances and angles — without requiring backbone oxygens, so it works on any Cα trace.

Solvent-accessible surface area. Solvent-accessible surface area (SASA) is the area in Å² traced out by the centre of a 1.4 Å probe sphere (a water molecule) rolled over the protein's van der Waals surface (Shrake–Rupley / Lee–Richards construction). Buried residues have near-zero SASA; fully exposed residues can exceed 200 Å². The total SASA scales roughly with the number of surface residues.

Foldseek 3Di. The Foldseek 3Di string encodes local tertiary geometry as a 20-letter alphabet — one character per residue — derived from the relative positions of nearby Cα atoms. Unlike the amino-acid sequence, 3Di is a direct function of the 3D structure, so two proteins with the same fold have similar 3Di strings even at low sequence identity.

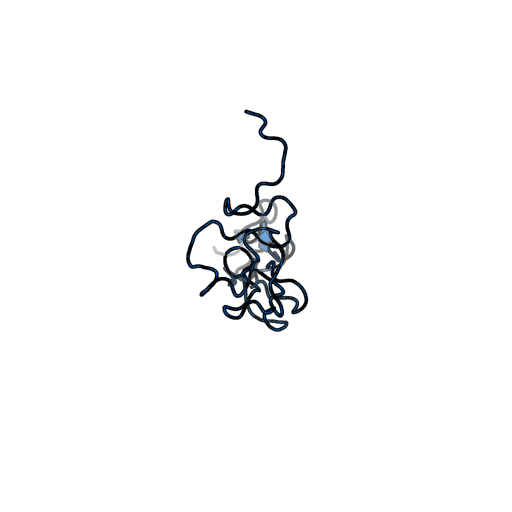B-factor. For experimental (PDB) structures, the B-factor (temperature factor) quantifies the positional spread of each atom in the crystal — a combination of thermal vibration and static disorder — in units of Å². High B-factors mark flexible loops or poorly resolved regions; low B-factors mark the rigid, well-ordered core.

mmCIF coordinates. The mmCIF block holds the 3D Cartesian coordinates of each backbone atom (N, Cα, C, O) in ångströms. mmCIF is the PDB's canonical archive format — a tagged-loop text representation of the atomic model.

InterPro / GO / CATH / organism. Functional annotations link the protein to curated databases. InterPro entries identify conserved domains and families by matching the sequence against member-database signatures (Pfam, PROSITE, CDD, …). Gene Ontology (GO) terms describe molecular function, biological process, and cellular component in a controlled vocabulary. CATH places the structure in a hierarchical fold classification (Class/Architecture/Topology/Homologous-superfamily). The organism is the source species.

Rendered structure images. Structure images are PyMOL renders from six orthogonal camera directions. Cartoon representation draws helices as coils and strands as arrows; sticks shows the backbone as bonds; surface shows the solvent-excluded envelope. Rainbow coloring maps sequence position to hue (blue→red, N→C); chain coloring assigns a distinct color per polypeptide.

Sequence. This is the polypeptide sequence — one letter per residue, N-terminus first. Length ranges from a few dozen residues for small domains to over a thousand for large multi-domain proteins.

Secondary structure (8-state, DSSP). The SS8 string is DSSP's per-residue secondary-structure call. α-helix (H) means an i→i+4 H-bond ladder; β-strand (E) means the residue participates in a β-sheet; 3₁₀ (G) and π (I) are tighter and wider helices; T/S are turns/bends; '-' is loop.

Nearest PDB structures. Structural nearest neighbors (via Foldseek easy-search vs the PDB). Reported per hit: target PDB id, E-value, and alignment TM-score. A TM-score above ~0.5 is the conventional threshold for 'same fold'.